Protein AF-A0A1I1L860-F1 (afdb_monomer)

Secondary structure (DSSP, 8-state):
--------------EEETTTTEEHHHHHHHHHHHHHH-TT----HHHHHHHTT---SS-TTHHHHHHHHHHHHHHHHHHHHTT------HHHHHHHHHHHHTTS---PPPGGG---

Foldseek 3Di:
DDDDPPPPPDPDQDQLDPVVRDTLVLLLVLLVVVCVVPVPDDDAPVVSCVVVVHDDDPCPSRVVSVVSNVVSNVVVVVVVVVVDDDDDDVVVVVVVVVVVCVPDPDPDDPPVPDDD

InterPro domains:
  IPR041854 BFD-like [2Fe-2S]-binding domain superfamily [G3DSA:1.10.10.1100] (14-73)

Radius of gyration: 25.39 Å; Cα contacts (8 Å, |Δi|>4): 67; chains: 1; bounding box: 38×59×68 Å

pLDDT: mean 81.11, std 16.95, range [39.91, 97.81]

Mean predicted aligned error: 13.41 Å

Solvent-accessible surface area (backbone atoms only — not comparable to full-atom values): 7535 Å² total; per-residue (Å²): 137,83,80,85,76,81,75,76,80,71,88,61,82,42,81,56,29,82,94,73,71,38,38,41,54,60,53,53,51,52,53,50,52,51,36,71,77,37,78,82,60,89,86,46,70,71,54,57,30,55,77,67,75,46,79,82,86,78,63,81,40,48,64,63,50,50,54,49,48,53,56,51,50,54,54,51,51,59,59,47,60,75,66,62,65,83,82,78,66,58,70,67,56,49,55,54,52,53,63,66,52,73,74,57,83,72,83,70,82,60,82,88,73,63,84,130

Structure (mmCIF, N/CA/C/O backbone):
data_AF-A0A1I1L860-F1
#
_entry.id   AF-A0A1I1L860-F1
#
loop_
_atom_site.group_PDB
_atom_site.id
_atom_site.type_symbol
_atom_site.label_atom_id
_atom_site.label_alt_id
_atom_site.label_comp_id
_atom_site.label_asym_id
_atom_site.label_entity_id
_atom_site.label_seq_id
_atom_site.pdbx_PDB_ins_code
_atom_site.Cartn_x
_atom_site.Cartn_y
_atom_site.Cartn_z
_atom_site.occupancy
_atom_site.B_iso_or_equiv
_atom_site.auth_seq_id
_atom_site.auth_comp_id
_atom_site.auth_asym_id
_atom_site.auth_atom_id
_atom_site.pdbx_PDB_model_num
ATOM 1 N N . MET A 1 1 ? -6.451 26.496 13.453 1.00 39.91 1 MET A N 1
ATOM 2 C CA . MET A 1 1 ? -7.399 25.728 12.616 1.00 39.91 1 MET A CA 1
ATOM 3 C C . MET A 1 1 ? -6.791 25.585 11.227 1.00 39.91 1 MET A C 1
ATOM 5 O O . MET A 1 1 ? -6.631 26.591 10.552 1.00 39.91 1 MET A O 1
ATOM 9 N N . ARG A 1 2 ? -6.335 24.386 10.844 1.00 43.66 2 ARG A N 1
ATOM 10 C CA . ARG A 1 2 ? -5.820 24.110 9.490 1.00 43.66 2 ARG A CA 1
ATOM 11 C C . ARG A 1 2 ? -6.997 23.696 8.598 1.00 43.66 2 ARG A C 1
ATOM 13 O O . ARG A 1 2 ? -7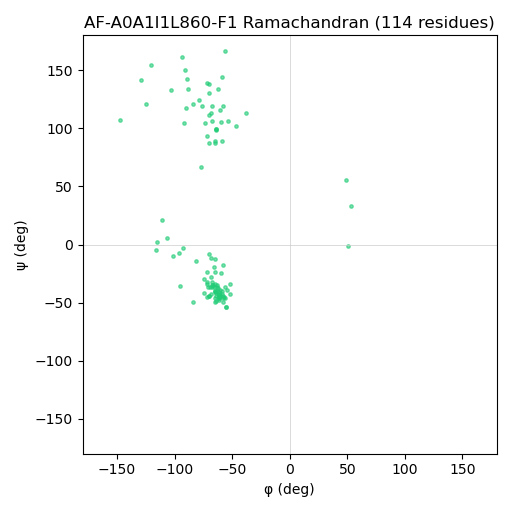.794 22.882 9.060 1.00 43.66 2 ARG A O 1
ATOM 20 N N . PRO A 1 3 ? -7.139 24.228 7.374 1.00 52.84 3 PRO A N 1
ATOM 21 C CA . PRO A 1 3 ? -8.227 23.824 6.498 1.00 52.84 3 PRO A CA 1
ATOM 22 C C . PRO A 1 3 ? -7.984 22.406 5.970 1.00 52.84 3 PRO A C 1
ATOM 24 O O . PRO A 1 3 ? -6.861 22.042 5.616 1.00 52.84 3 PRO A O 1
ATOM 27 N N . ALA A 1 4 ? -9.057 21.617 5.924 1.00 50.81 4 ALA A N 1
ATOM 28 C CA . ALA A 1 4 ? -9.110 20.325 5.259 1.00 50.81 4 ALA A CA 1
ATOM 29 C C . ALA A 1 4 ? -8.907 20.537 3.751 1.00 50.81 4 ALA A C 1
ATOM 31 O O . ALA A 1 4 ? -9.823 20.941 3.035 1.00 50.81 4 ALA A O 1
ATOM 32 N N . SER A 1 5 ? -7.682 20.319 3.271 1.00 51.16 5 SER A N 1
ATOM 33 C CA . SER A 1 5 ? -7.403 20.316 1.839 1.00 51.16 5 SER A CA 1
ATOM 34 C C . SER A 1 5 ? -7.976 19.032 1.253 1.00 51.16 5 SER A C 1
ATOM 36 O O .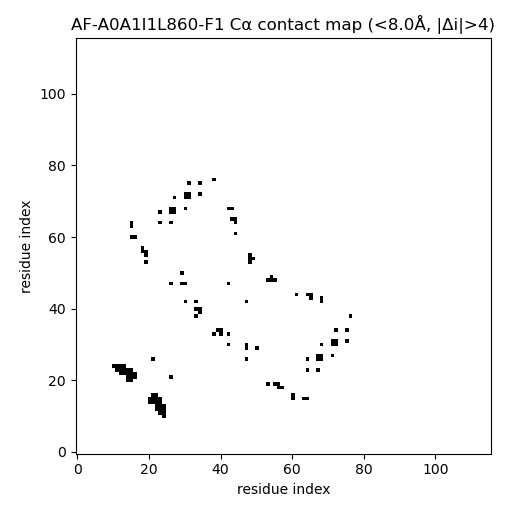 SER A 1 5 ? -7.453 17.941 1.469 1.00 51.16 5 SER A O 1
ATOM 38 N N . SER A 1 6 ? -9.100 19.170 0.555 1.00 52.22 6 SER A N 1
ATOM 39 C CA . SER A 1 6 ? -9.699 18.128 -0.270 1.00 52.22 6 SER A CA 1
ATOM 40 C C . SER A 1 6 ? -8.742 17.820 -1.426 1.00 52.22 6 SER A C 1
ATOM 42 O O . SER A 1 6 ? -8.784 18.451 -2.483 1.00 52.22 6 SER A O 1
ATOM 44 N N . ILE A 1 7 ? -7.824 16.876 -1.207 1.00 54.12 7 ILE A N 1
ATOM 45 C CA . ILE A 1 7 ? -6.970 16.338 -2.263 1.00 54.12 7 ILE A CA 1
ATOM 46 C C . ILE A 1 7 ? -7.872 15.466 -3.130 1.00 54.12 7 ILE A C 1
ATOM 48 O O . ILE A 1 7 ? -8.101 14.293 -2.852 1.00 54.12 7 ILE A O 1
ATOM 52 N N . LYS A 1 8 ? -8.420 16.056 -4.192 1.00 49.34 8 LYS A N 1
ATOM 53 C CA . LYS A 1 8 ? -8.981 15.285 -5.298 1.00 49.34 8 LYS A CA 1
ATOM 54 C C . LYS A 1 8 ? -7.846 14.439 -5.874 1.00 49.34 8 LYS A C 1
ATOM 56 O O . LYS A 1 8 ? -6.961 14.972 -6.539 1.00 49.34 8 LYS A O 1
ATOM 61 N N . THR A 1 9 ? -7.861 13.138 -5.601 1.00 51.72 9 THR A N 1
ATOM 62 C CA . THR A 1 9 ? -6.953 12.151 -6.192 1.00 51.72 9 THR A CA 1
ATOM 63 C C . THR A 1 9 ? -7.240 12.073 -7.690 1.00 51.72 9 THR A C 1
ATOM 65 O O . THR A 1 9 ? -8.080 11.303 -8.153 1.00 51.72 9 THR A O 1
ATOM 68 N N . SER A 1 10 ? -6.588 12.930 -8.473 1.00 53.66 10 SER A N 1
ATOM 69 C CA . SER A 1 10 ? -6.505 12.747 -9.914 1.00 53.66 10 SER A CA 1
ATOM 70 C C . SER A 1 10 ? -5.794 11.416 -10.149 1.00 53.66 10 SER A C 1
ATOM 72 O O . SER A 1 10 ? -4.642 11.241 -9.749 1.00 53.66 10 SER A O 1
ATOM 74 N N . ARG A 1 11 ? -6.509 10.453 -10.748 1.00 61.34 11 ARG A N 1
ATOM 75 C CA . ARG A 1 11 ? -5.956 9.167 -11.196 1.00 61.34 11 ARG A CA 1
ATOM 76 C C . ARG A 1 11 ? -4.842 9.453 -12.196 1.00 61.34 11 ARG A C 1
ATOM 78 O O . ARG A 1 11 ? -5.078 9.621 -13.388 1.00 61.34 11 ARG A O 1
ATOM 85 N N . THR A 1 12 ? -3.634 9.601 -11.683 1.00 60.22 12 THR A N 1
ATOM 86 C CA . THR A 1 12 ? -2.442 9.931 -12.446 1.00 60.22 12 THR A CA 1
ATOM 87 C C . THR A 1 12 ? -1.812 8.608 -12.822 1.00 60.22 12 THR A C 1
ATOM 89 O O . THR A 1 12 ? -1.249 7.917 -11.982 1.00 60.22 12 THR A O 1
ATOM 92 N N . ASN A 1 13 ? -1.965 8.225 -14.089 1.00 73.75 13 ASN A N 1
ATOM 93 C CA . ASN A 1 13 ? -1.367 7.023 -14.661 1.00 73.75 13 ASN A CA 1
ATOM 94 C C . ASN A 1 13 ? 0.124 7.284 -14.942 1.00 73.75 13 ASN A C 1
ATOM 96 O O . ASN A 1 13 ? 0.538 7.414 -16.092 1.00 73.75 13 ASN A O 1
ATOM 100 N N . MET A 1 14 ? 0.911 7.467 -13.880 1.00 88.44 14 MET A N 1
ATOM 101 C CA . MET A 1 14 ? 2.342 7.764 -13.952 1.00 88.44 14 MET A CA 1
ATOM 102 C C . MET A 1 14 ? 3.151 6.475 -13.961 1.00 88.44 14 MET A C 1
ATOM 104 O O . MET A 1 14 ? 2.829 5.518 -13.261 1.00 88.44 14 MET A O 1
ATOM 108 N N . LEU A 1 15 ? 4.228 6.448 -14.741 1.00 94.12 15 LEU A N 1
ATOM 109 C CA . LEU A 1 15 ? 5.146 5.318 -14.753 1.00 94.12 15 LEU A CA 1
ATOM 110 C C . LEU A 1 15 ? 6.036 5.361 -13.501 1.00 94.12 15 LEU A C 1
ATOM 112 O O . LEU A 1 15 ? 6.774 6.319 -13.295 1.00 94.12 15 LEU A O 1
ATOM 116 N N . VAL A 1 16 ? 5.964 4.322 -12.671 1.00 94.50 16 VAL A N 1
ATOM 117 C CA . VAL A 1 16 ? 6.700 4.219 -11.398 1.00 94.50 16 VAL A CA 1
ATOM 118 C C . VAL A 1 16 ? 8.001 3.440 -11.575 1.00 94.50 16 VAL A C 1
ATOM 120 O O . VAL A 1 16 ? 9.015 3.772 -10.961 1.00 94.50 16 VAL A O 1
ATOM 123 N N . CYS A 1 17 ? 7.998 2.413 -12.429 1.00 94.75 17 CYS A N 1
ATOM 124 C CA . CYS A 1 17 ? 9.174 1.595 -12.720 1.00 94.75 17 CYS A CA 1
ATOM 125 C C . CYS A 1 17 ? 9.472 1.564 -14.218 1.00 94.75 17 CYS A C 1
ATOM 127 O O . CYS A 1 17 ? 8.676 1.038 -14.994 1.00 94.75 17 CYS A O 1
ATOM 129 N N . GLN A 1 18 ? 10.668 2.011 -14.609 1.00 93.25 18 GLN A N 1
ATOM 130 C CA . GLN A 1 18 ? 11.147 1.915 -15.990 1.00 93.25 18 GLN A CA 1
ATOM 131 C C . GLN A 1 18 ? 11.558 0.489 -16.383 1.00 93.25 18 GLN A C 1
ATOM 133 O O . GLN A 1 18 ? 11.212 0.019 -17.459 1.00 93.25 18 GLN A O 1
ATOM 138 N N . CYS A 1 19 ? 12.250 -0.248 -15.509 1.00 94.31 19 CYS A N 1
ATOM 139 C CA . CYS A 1 19 ? 12.796 -1.570 -15.855 1.00 94.31 19 CYS A CA 1
ATOM 140 C C . CYS A 1 19 ? 11.732 -2.654 -16.078 1.00 94.31 19 CYS A C 1
ATOM 142 O O . CYS A 1 19 ? 11.977 -3.639 -16.783 1.00 94.31 19 CYS A O 1
ATOM 144 N N . ASN A 1 20 ? 10.585 -2.498 -15.423 1.00 92.19 20 ASN A N 1
ATOM 145 C CA . ASN A 1 20 ? 9.462 -3.417 -15.513 1.00 92.19 20 ASN A CA 1
ATOM 146 C C . ASN A 1 20 ? 8.231 -2.765 -16.142 1.00 92.19 20 ASN A C 1
ATOM 148 O O . ASN A 1 20 ? 7.234 -3.458 -16.225 1.00 92.19 20 ASN A O 1
ATOM 152 N N . MET A 1 21 ? 8.279 -1.498 -16.576 1.00 93.81 21 MET A N 1
ATOM 153 C CA . MET A 1 21 ? 7.127 -0.769 -17.131 1.00 93.81 21 MET A CA 1
ATOM 154 C C . MET A 1 21 ? 5.880 -0.900 -16.241 1.00 93.81 21 MET A C 1
ATOM 156 O O . MET A 1 21 ? 4.856 -1.406 -16.684 1.00 93.81 21 MET A O 1
ATOM 160 N N . ILE A 1 22 ? 6.018 -0.525 -14.963 1.00 94.81 22 ILE A N 1
ATOM 161 C CA . ILE A 1 22 ? 4.928 -0.591 -13.972 1.00 94.81 22 ILE A CA 1
ATOM 162 C C . ILE A 1 22 ? 4.370 0.814 -13.754 1.00 94.81 22 ILE A C 1
ATOM 164 O O . ILE A 1 22 ? 5.149 1.754 -13.543 1.00 94.81 22 ILE A O 1
ATOM 168 N N . THR A 1 23 ? 3.049 0.960 -13.771 1.00 95.50 23 THR A N 1
ATOM 169 C CA . THR A 1 23 ? 2.357 2.226 -13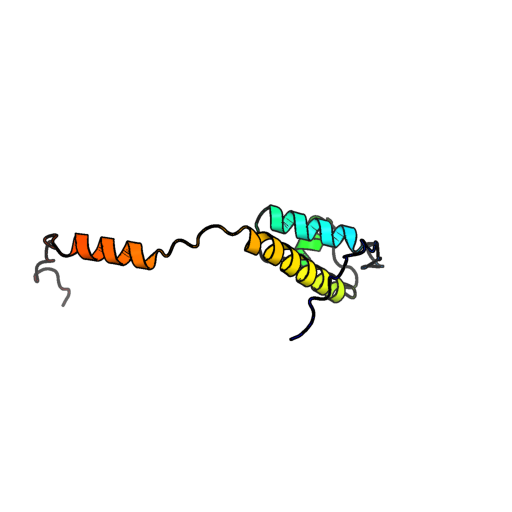.499 1.00 95.50 23 THR A CA 1
ATOM 170 C C . THR A 1 23 ? 1.950 2.358 -12.031 1.00 95.50 23 THR A C 1
ATOM 172 O O . THR A 1 23 ? 1.847 1.386 -11.285 1.00 95.50 23 THR A O 1
ATOM 175 N N . SER A 1 24 ? 1.682 3.587 -11.599 1.00 95.62 24 SER A N 1
ATOM 176 C CA . SER A 1 24 ? 1.109 3.880 -10.283 1.00 95.62 24 SER A CA 1
ATOM 177 C C . SER A 1 24 ? -0.243 3.205 -10.091 1.00 95.62 24 SER A C 1
ATOM 179 O O . SER A 1 24 ? -0.486 2.655 -9.027 1.00 95.62 24 SER A O 1
ATOM 181 N N . SER A 1 25 ? -1.090 3.188 -11.122 1.00 94.50 25 SER A N 1
ATOM 182 C CA . SER A 1 25 ? -2.413 2.559 -11.081 1.00 94.50 25 SER A CA 1
ATOM 183 C C . SER A 1 25 ? -2.342 1.048 -10.851 1.00 94.50 25 SER A C 1
ATOM 185 O O . SER A 1 25 ? -3.129 0.522 -10.072 1.00 94.50 25 SER A O 1
ATOM 187 N N . GLU A 1 26 ? -1.383 0.349 -11.468 1.00 95.56 26 GLU A N 1
ATOM 188 C CA . GLU A 1 26 ? -1.155 -1.080 -11.221 1.00 95.56 26 GLU A CA 1
ATOM 189 C C . GLU A 1 26 ? -0.791 -1.337 -9.755 1.00 95.56 26 GLU A C 1
ATOM 191 O O . GLU A 1 26 ? -1.366 -2.220 -9.121 1.00 95.56 26 GLU A O 1
ATOM 196 N N . VAL A 1 27 ? 0.120 -0.532 -9.196 1.00 96.25 27 VAL A N 1
ATOM 197 C CA . VAL A 1 27 ? 0.514 -0.632 -7.783 1.00 96.25 27 VAL A CA 1
ATOM 198 C C . VAL A 1 27 ? -0.671 -0.324 -6.868 1.00 96.25 27 VAL A C 1
ATOM 200 O O . VAL A 1 27 ? -0.947 -1.096 -5.956 1.00 96.25 27 VAL A O 1
ATOM 203 N N . GLU A 1 28 ? -1.394 0.771 -7.112 1.00 96.50 28 GLU A N 1
ATOM 204 C CA . GLU A 1 28 ? -2.556 1.177 -6.313 1.00 96.50 28 GLU A CA 1
ATOM 205 C C . GLU A 1 28 ? -3.640 0.098 -6.286 1.00 96.50 28 GLU A C 1
ATOM 207 O O . GLU A 1 28 ? -4.132 -0.241 -5.211 1.00 96.50 28 GLU A O 1
ATOM 212 N N . ASN A 1 29 ? -3.976 -0.474 -7.445 1.00 97.06 29 ASN A N 1
ATOM 213 C CA . ASN A 1 29 ? -4.985 -1.525 -7.550 1.00 97.06 29 ASN A CA 1
ATOM 214 C C . ASN A 1 29 ? -4.585 -2.765 -6.747 1.00 97.06 29 ASN A C 1
ATOM 216 O O . ASN A 1 29 ? -5.384 -3.260 -5.959 1.00 97.06 29 ASN A O 1
ATOM 220 N N . ILE A 1 30 ? -3.334 -3.215 -6.873 1.00 97.56 30 ILE A N 1
ATOM 221 C CA . ILE A 1 30 ? -2.834 -4.370 -6.117 1.00 97.56 30 ILE A CA 1
ATOM 222 C C . ILE A 1 30 ? -2.879 -4.106 -4.614 1.00 97.56 30 ILE A C 1
ATOM 224 O O . ILE A 1 30 ? -3.320 -4.962 -3.853 1.00 97.56 30 ILE A O 1
ATOM 228 N N . VAL A 1 31 ? -2.445 -2.925 -4.164 1.00 97.69 31 VAL A N 1
ATOM 229 C CA . VAL A 1 31 ? -2.496 -2.572 -2.738 1.00 97.69 31 VAL A CA 1
ATOM 230 C C . VAL A 1 31 ? -3.941 -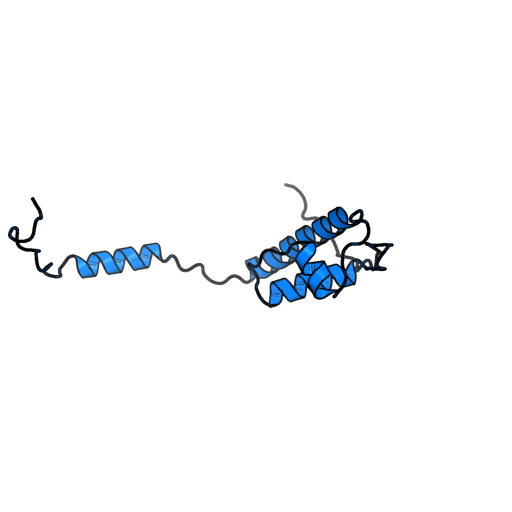2.570 -2.236 1.00 97.69 31 VAL A C 1
ATOM 232 O O . VAL A 1 31 ? -4.214 -3.133 -1.179 1.00 97.69 31 VAL A O 1
ATOM 235 N N . LEU A 1 32 ? -4.876 -1.995 -2.997 1.00 97.12 32 LEU A N 1
ATOM 236 C CA . LEU A 1 32 ? -6.297 -2.010 -2.649 1.00 97.12 32 LEU A CA 1
ATOM 237 C C . LEU A 1 32 ? -6.859 -3.430 -2.587 1.00 97.12 32 LEU A C 1
ATOM 239 O O . LEU A 1 32 ? -7.609 -3.737 -1.667 1.00 97.12 32 LEU A O 1
ATOM 243 N N . ASP A 1 33 ? -6.509 -4.296 -3.530 1.00 97.81 33 ASP A N 1
ATOM 244 C CA . ASP A 1 33 ? -7.009 -5.669 -3.557 1.00 97.81 33 ASP A CA 1
ATOM 245 C C . ASP A 1 33 ? -6.442 -6.502 -2.398 1.00 97.81 33 ASP A C 1
ATOM 247 O O . ASP A 1 33 ? -7.185 -7.253 -1.764 1.00 97.81 33 ASP A O 1
ATOM 251 N N . LEU A 1 34 ? -5.176 -6.282 -2.024 1.00 97.19 34 LEU A N 1
ATOM 252 C CA . LEU A 1 34 ? -4.584 -6.865 -0.818 1.00 97.19 34 LEU A CA 1
ATOM 253 C C . LEU A 1 34 ? -5.319 -6.424 0.458 1.00 97.19 34 LEU A C 1
ATOM 255 O O . LEU A 1 34 ? -5.584 -7.260 1.319 1.00 97.19 34 LEU A O 1
ATOM 259 N N . LEU A 1 35 ? -5.664 -5.138 0.576 1.00 96.56 35 LEU A N 1
ATOM 260 C CA . LEU A 1 35 ? -6.370 -4.592 1.743 1.00 96.56 35 LEU A CA 1
ATOM 261 C C . LEU A 1 35 ? -7.855 -4.977 1.791 1.00 96.56 35 LEU A C 1
ATOM 263 O O . LEU A 1 35 ? -8.423 -5.099 2.874 1.00 96.56 35 LEU A O 1
ATOM 267 N N . LYS A 1 36 ? -8.501 -5.180 0.638 1.00 95.62 36 LYS A N 1
ATOM 268 C CA . LYS A 1 36 ? -9.865 -5.731 0.574 1.00 95.62 36 LYS A CA 1
ATOM 269 C C . LYS A 1 36 ? -9.899 -7.190 1.021 1.00 95.62 36 LYS A C 1
ATOM 271 O O . LYS A 1 36 ? -10.877 -7.601 1.636 1.00 95.62 36 LYS A O 1
ATOM 276 N N . ALA A 1 37 ? -8.863 -7.964 0.690 1.00 96.06 37 ALA A N 1
ATOM 277 C CA . ALA A 1 37 ? -8.748 -9.357 1.110 1.00 96.06 37 ALA A CA 1
ATOM 278 C C . ALA A 1 37 ? -8.471 -9.480 2.617 1.00 96.06 37 ALA A C 1
ATOM 280 O O . ALA A 1 37 ? -9.098 -10.297 3.288 1.00 96.06 37 ALA A O 1
ATOM 281 N N . ASP A 1 38 ? -7.563 -8.658 3.149 1.00 95.44 38 ASP A N 1
ATOM 282 C CA . ASP A 1 38 ? -7.292 -8.545 4.584 1.00 95.44 38 ASP A CA 1
ATOM 283 C C . ASP A 1 38 ? -6.881 -7.099 4.946 1.00 95.44 38 ASP A C 1
ATOM 285 O O . ASP A 1 38 ? -5.751 -6.686 4.655 1.00 95.44 38 ASP A O 1
ATOM 289 N N . PRO A 1 39 ? -7.767 -6.325 5.611 1.00 94.19 39 PRO A N 1
ATOM 290 C CA . PRO A 1 39 ? -7.521 -4.925 5.959 1.00 94.19 39 PRO A CA 1
ATOM 291 C C . PRO A 1 39 ? -6.300 -4.673 6.843 1.00 94.19 39 PRO A C 1
ATOM 293 O O . PRO A 1 39 ? -5.783 -3.558 6.839 1.00 94.19 39 PRO A O 1
ATOM 296 N N . TRP A 1 40 ? -5.852 -5.661 7.621 1.00 93.69 40 TRP A N 1
ATOM 297 C CA . TRP A 1 40 ? -4.773 -5.495 8.605 1.00 93.69 40 TRP A CA 1
ATOM 298 C C . TRP A 1 40 ? -3.461 -6.142 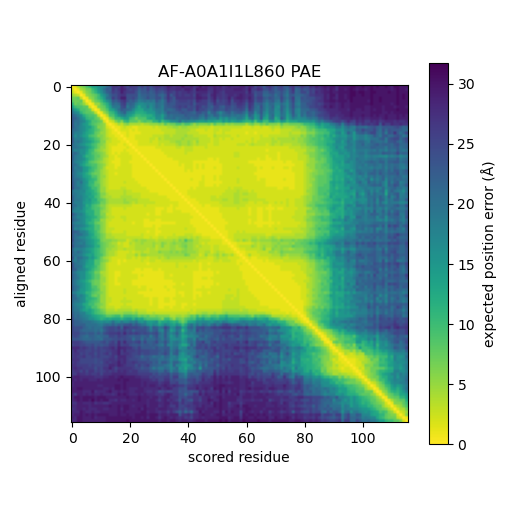8.166 1.00 93.69 40 TRP A C 1
ATOM 300 O O . TRP A 1 40 ? -2.480 -6.156 8.914 1.00 93.69 40 TRP A O 1
ATOM 310 N N . GLN A 1 41 ? -3.422 -6.660 6.943 1.00 95.00 41 GLN A N 1
ATOM 311 C CA . GLN A 1 41 ? -2.241 -7.301 6.408 1.00 95.00 41 GLN A CA 1
ATOM 312 C C . GLN A 1 41 ? -1.127 -6.290 6.126 1.00 95.00 41 GLN A C 1
ATOM 314 O O . GLN A 1 41 ? -1.338 -5.241 5.517 1.00 95.00 41 GLN A O 1
ATOM 319 N N . LEU A 1 42 ? 0.106 -6.659 6.473 1.00 95.62 42 LEU A N 1
ATOM 320 C CA . LEU A 1 42 ? 1.282 -5.870 6.128 1.00 95.62 42 LEU A CA 1
ATOM 321 C C . LEU A 1 42 ? 1.536 -5.901 4.610 1.00 95.62 42 LEU A C 1
ATOM 323 O O . LEU A 1 42 ? 1.912 -6.932 4.042 1.00 95.62 42 LEU A O 1
ATOM 327 N N . VAL A 1 43 ? 1.374 -4.752 3.956 1.00 97.62 43 VAL A N 1
ATOM 328 C CA . VAL A 1 43 ? 1.693 -4.572 2.536 1.00 97.62 43 VAL A CA 1
ATOM 329 C C . VAL A 1 43 ? 3.148 -4.123 2.396 1.00 97.62 43 VAL A C 1
ATOM 331 O O . VAL A 1 43 ? 3.530 -3.052 2.857 1.00 97.62 43 VAL A O 1
ATOM 334 N N . VAL A 1 44 ? 3.970 -4.943 1.740 1.00 96.94 44 VAL A N 1
ATOM 335 C CA . VAL A 1 44 ? 5.387 -4.652 1.459 1.00 96.94 44 VAL A CA 1
ATOM 336 C C . VAL A 1 44 ? 5.661 -4.657 -0.045 1.00 96.94 44 VAL A C 1
ATOM 338 O O . VAL A 1 44 ? 4.989 -5.395 -0.772 1.00 96.94 44 VAL A O 1
ATOM 341 N N . PRO A 1 45 ? 6.692 -3.936 -0.534 1.00 96.19 45 PRO A N 1
ATOM 342 C CA . PRO A 1 45 ? 7.049 -3.937 -1.953 1.00 96.19 45 PRO A CA 1
ATOM 343 C C . PRO A 1 45 ? 7.224 -5.346 -2.520 1.00 96.19 45 PRO A C 1
ATOM 345 O O . PRO A 1 45 ? 6.710 -5.646 -3.590 1.00 96.19 45 PRO A O 1
ATOM 348 N N . ALA A 1 46 ? 7.880 -6.244 -1.777 1.00 95.06 46 ALA A N 1
ATOM 349 C CA . ALA A 1 46 ? 8.070 -7.631 -2.196 1.00 95.06 46 ALA A CA 1
ATOM 350 C C . ALA A 1 46 ? 6.744 -8.353 -2.499 1.00 95.06 46 ALA A C 1
ATOM 352 O O . ALA A 1 46 ? 6.683 -9.130 -3.449 1.00 95.06 46 ALA A O 1
ATOM 353 N N . LYS A 1 47 ? 5.682 -8.060 -1.738 1.00 96.38 47 LYS A N 1
ATOM 354 C CA . LYS A 1 47 ? 4.355 -8.643 -1.948 1.00 96.38 47 LYS A CA 1
ATOM 355 C C . LYS A 1 47 ? 3.695 -8.069 -3.198 1.00 96.38 47 LYS A C 1
ATOM 357 O O . LYS A 1 47 ? 3.236 -8.835 -4.030 1.00 96.38 47 LYS A O 1
ATOM 362 N N . VAL A 1 48 ? 3.758 -6.748 -3.384 1.00 96.94 48 VAL A N 1
ATOM 363 C CA . VAL A 1 48 ? 3.256 -6.076 -4.599 1.00 96.94 48 VAL A CA 1
ATOM 364 C C . VAL A 1 48 ? 3.933 -6.625 -5.861 1.00 96.94 48 VAL A C 1
ATOM 366 O O . VAL A 1 48 ? 3.268 -6.944 -6.841 1.00 96.94 48 VAL A O 1
ATOM 369 N N . TYR A 1 49 ? 5.258 -6.786 -5.837 1.00 95.75 49 TYR A N 1
ATOM 370 C CA . TYR A 1 49 ? 6.006 -7.401 -6.939 1.00 95.75 49 TYR A CA 1
ATOM 371 C C . TYR A 1 49 ? 5.617 -8.871 -7.171 1.00 95.75 49 TYR A C 1
ATOM 373 O O . TYR A 1 49 ? 5.541 -9.309 -8.320 1.00 95.75 49 TYR A O 1
ATOM 381 N N . GLY A 1 50 ? 5.334 -9.610 -6.093 1.00 95.62 50 GLY A N 1
ATOM 382 C CA . GLY A 1 50 ? 4.795 -10.968 -6.150 1.00 95.62 50 GLY A CA 1
ATOM 383 C C . GLY A 1 50 ? 3.469 -11.040 -6.906 1.00 95.62 50 GLY A C 1
ATOM 384 O O . GLY A 1 50 ? 3.363 -11.820 -7.847 1.00 95.62 50 GLY A O 1
ATOM 385 N N . GLU A 1 51 ? 2.514 -10.168 -6.574 1.00 96.69 51 GLU A N 1
ATOM 386 C CA . GLU A 1 51 ? 1.213 -10.086 -7.263 1.00 96.69 51 GLU A CA 1
ATOM 387 C C . GLU A 1 51 ? 1.357 -9.695 -8.745 1.00 96.69 51 GLU A C 1
ATOM 389 O O . GLU A 1 51 ? 0.658 -10.214 -9.614 1.00 96.69 51 GLU A O 1
ATOM 394 N N . LEU A 1 52 ? 2.336 -8.843 -9.078 1.00 93.31 52 LEU A N 1
ATOM 395 C CA . LEU A 1 52 ? 2.671 -8.502 -10.468 1.00 93.31 52 LEU A CA 1
ATOM 396 C C . LEU A 1 52 ? 3.331 -9.652 -11.248 1.00 93.31 52 LEU A C 1
ATOM 398 O O . LEU A 1 52 ? 3.566 -9.504 -12.449 1.00 93.31 52 LEU A O 1
ATOM 402 N N . ASN A 1 53 ? 3.683 -10.765 -10.593 1.00 93.81 53 ASN A N 1
ATOM 403 C CA . ASN A 1 53 ? 4.504 -11.844 -11.151 1.00 93.81 53 ASN A CA 1
ATOM 404 C C . ASN A 1 53 ? 5.839 -11.339 -11.738 1.00 93.81 53 ASN A C 1
ATOM 406 O O . ASN A 1 53 ? 6.357 -11.865 -12.726 1.00 93.81 53 ASN A O 1
ATOM 410 N N . ARG A 1 54 ? 6.415 -10.286 -11.141 1.00 90.62 54 ARG A N 1
ATOM 411 C CA . ARG A 1 54 ? 7.661 -9.645 -11.594 1.00 90.62 54 ARG A CA 1
ATOM 412 C C . ARG A 1 54 ? 8.632 -9.512 -10.432 1.00 90.62 54 ARG A C 1
ATOM 414 O O . ARG A 1 54 ? 8.253 -9.150 -9.329 1.00 90.62 54 ARG A O 1
ATOM 421 N N . ARG A 1 55 ? 9.927 -9.719 -10.679 1.00 90.50 55 ARG A N 1
ATOM 422 C CA . ARG A 1 55 ? 10.976 -9.407 -9.692 1.00 90.50 55 ARG A CA 1
ATOM 423 C C . ARG A 1 55 ? 11.489 -7.980 -9.877 1.00 90.50 55 ARG A C 1
ATOM 425 O O . ARG A 1 55 ? 11.509 -7.454 -10.993 1.00 90.50 55 ARG A O 1
ATOM 432 N N . ALA A 1 56 ? 11.939 -7.355 -8.792 1.00 89.19 56 ALA A N 1
ATOM 433 C CA . ALA A 1 56 ? 12.622 -6.067 -8.864 1.00 89.19 56 ALA A CA 1
ATOM 434 C C . ALA A 1 56 ? 13.981 -6.235 -9.572 1.00 89.19 56 ALA A C 1
ATOM 436 O O . ALA A 1 56 ? 14.826 -6.991 -9.103 1.00 89.19 56 ALA A O 1
ATOM 437 N N . LYS A 1 57 ? 14.184 -5.544 -10.705 1.00 91.00 57 LYS A N 1
ATOM 438 C CA . LYS A 1 57 ? 15.429 -5.636 -11.497 1.00 91.00 57 LYS A CA 1
ATOM 439 C C . LYS A 1 57 ? 16.543 -4.721 -10.979 1.00 91.00 57 LYS A C 1
ATOM 441 O O . LYS A 1 57 ? 17.664 -5.173 -10.808 1.00 91.00 57 LYS A O 1
ATOM 446 N N . CYS A 1 58 ? 16.235 -3.443 -10.746 1.00 93.56 58 CYS A N 1
ATOM 447 C CA . CYS A 1 58 ? 17.209 -2.421 -10.328 1.00 93.56 58 CYS A CA 1
ATOM 448 C C . CYS A 1 58 ? 16.946 -1.831 -8.935 1.00 93.56 58 CYS A C 1
ATOM 450 O O . CYS A 1 58 ? 17.696 -0.961 -8.514 1.00 93.56 58 CYS A O 1
ATOM 452 N N . SER A 1 59 ? 15.828 -2.213 -8.299 1.00 91.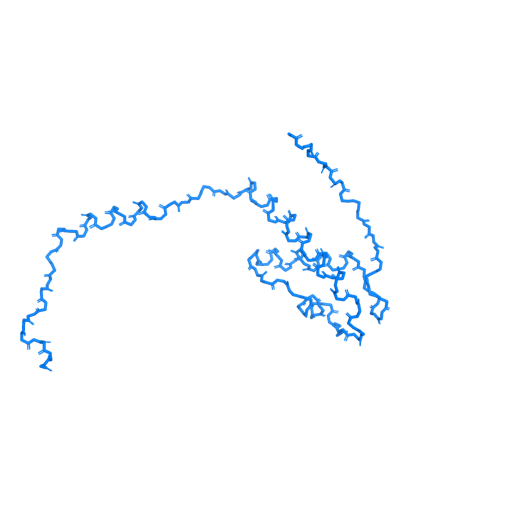12 59 SER A N 1
ATOM 453 C CA . SER A 1 59 ? 15.291 -1.694 -7.022 1.00 91.12 59 SER A CA 1
ATOM 454 C C . SER A 1 59 ? 15.146 -0.165 -6.861 1.00 91.12 59 SER A C 1
ATOM 456 O O . SER A 1 59 ? 14.568 0.271 -5.870 1.00 91.12 59 SER A O 1
ATOM 458 N N . GLY A 1 60 ? 15.525 0.663 -7.839 1.00 94.19 60 GLY A N 1
ATOM 459 C CA . GLY A 1 60 ? 15.472 2.130 -7.728 1.00 94.19 60 GLY A CA 1
ATOM 460 C C . GLY A 1 60 ? 14.069 2.742 -7.607 1.00 94.19 60 GLY A C 1
ATOM 461 O O . GLY A 1 60 ? 13.920 3.856 -7.126 1.00 94.19 60 GLY A O 1
ATOM 462 N N . CYS A 1 61 ? 13.023 2.013 -7.999 1.00 94.50 61 CYS A N 1
ATOM 463 C CA . CYS A 1 61 ? 11.625 2.452 -7.889 1.00 94.50 61 CYS A CA 1
ATOM 464 C C . CYS A 1 61 ? 10.938 2.010 -6.588 1.00 94.50 61 CYS A C 1
ATOM 466 O O . CYS A 1 61 ? 9.781 2.355 -6.367 1.00 94.50 61 CYS A O 1
ATOM 468 N N . VAL A 1 62 ? 11.619 1.241 -5.730 1.00 95.00 62 VAL A N 1
ATOM 469 C CA . VAL A 1 62 ? 11.040 0.737 -4.475 1.00 95.00 62 VAL A CA 1
ATOM 470 C C . VAL A 1 62 ? 10.564 1.865 -3.548 1.00 95.00 62 VAL A C 1
ATOM 472 O O . VA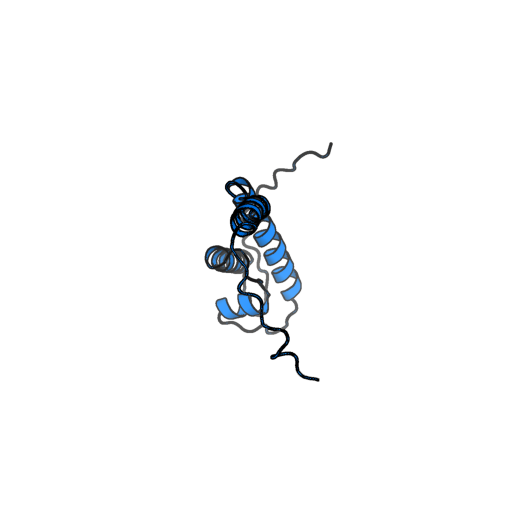L A 1 62 ? 9.448 1.729 -3.052 1.00 95.00 62 VAL A O 1
ATOM 475 N N . PRO A 1 63 ? 11.297 2.983 -3.351 1.00 95.75 63 PRO A N 1
ATOM 476 C CA . PRO A 1 63 ? 10.810 4.092 -2.523 1.00 95.75 63 PRO A CA 1
ATOM 477 C C . PRO A 1 63 ? 9.470 4.658 -3.013 1.00 95.75 63 PRO A C 1
ATOM 479 O O . PRO A 1 63 ? 8.534 4.775 -2.234 1.00 95.75 63 PRO A O 1
ATOM 482 N N . ASN A 1 64 ? 9.322 4.865 -4.325 1.00 94.56 64 ASN A N 1
ATOM 483 C CA . ASN A 1 64 ? 8.067 5.345 -4.913 1.00 94.56 64 ASN A CA 1
ATOM 484 C C . ASN A 1 64 ? 6.909 4.356 -4.695 1.00 94.56 64 ASN A C 1
ATOM 486 O O . ASN A 1 64 ? 5.770 4.762 -4.481 1.00 94.56 64 ASN A O 1
ATOM 490 N N . VAL A 1 65 ? 7.186 3.048 -4.756 1.00 95.69 65 VAL A N 1
ATOM 491 C CA . VAL A 1 65 ? 6.188 2.010 -4.445 1.00 95.69 65 VAL A CA 1
ATOM 492 C C . VAL A 1 65 ? 5.784 2.077 -2.971 1.00 95.69 65 VAL A C 1
ATOM 494 O O . VAL A 1 65 ? 4.598 1.965 -2.676 1.00 95.69 65 VAL A O 1
ATOM 497 N N . VAL A 1 66 ? 6.732 2.293 -2.053 1.00 97.44 66 VAL A N 1
ATOM 498 C CA . VAL A 1 66 ? 6.442 2.473 -0.620 1.00 97.44 66 VAL A CA 1
ATOM 499 C C . VAL A 1 66 ? 5.558 3.698 -0.388 1.00 97.44 66 VAL A C 1
ATOM 501 O O . VAL A 1 66 ? 4.560 3.581 0.317 1.00 97.44 66 VAL A O 1
ATOM 504 N N . ASP A 1 67 ? 5.847 4.829 -1.033 1.00 97.06 67 ASP A N 1
ATOM 505 C CA . ASP A 1 67 ? 5.030 6.044 -0.909 1.00 97.06 67 ASP A CA 1
ATOM 506 C C . ASP A 1 67 ? 3.583 5.816 -1.374 1.00 97.06 67 ASP A C 1
ATOM 508 O O . ASP A 1 67 ? 2.631 6.294 -0.752 1.00 97.06 67 ASP A O 1
ATOM 512 N N . ILE A 1 68 ? 3.402 5.050 -2.457 1.00 96.25 68 ILE A N 1
ATOM 513 C CA . ILE A 1 68 ? 2.072 4.652 -2.935 1.00 96.25 68 ILE A CA 1
ATOM 514 C C . ILE A 1 68 ? 1.384 3.751 -1.908 1.00 96.25 68 ILE A C 1
ATOM 516 O O . ILE A 1 68 ? 0.216 3.987 -1.605 1.00 96.25 68 ILE A O 1
ATOM 520 N N . ILE A 1 69 ? 2.089 2.754 -1.359 1.00 97.19 69 ILE A N 1
ATOM 521 C CA . ILE A 1 69 ? 1.542 1.857 -0.331 1.00 97.19 69 ILE A CA 1
ATOM 522 C C . ILE A 1 69 ? 1.030 2.677 0.853 1.00 97.19 69 ILE A C 1
ATOM 524 O O . ILE A 1 69 ? -0.147 2.554 1.179 1.00 97.19 69 ILE A O 1
ATOM 528 N N . VAL A 1 70 ? 1.865 3.550 1.433 1.00 97.06 70 VAL A N 1
ATOM 529 C CA . VAL A 1 70 ? 1.495 4.394 2.584 1.00 97.06 70 VAL A CA 1
ATOM 530 C C . VAL A 1 70 ? 0.246 5.213 2.267 1.00 97.06 70 VAL A C 1
ATO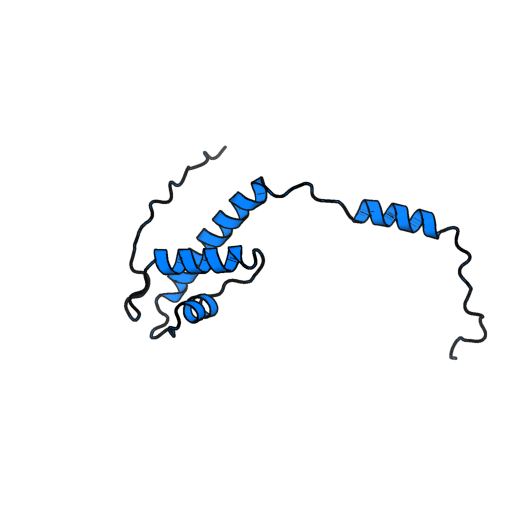M 532 O O . VAL A 1 70 ? -0.765 5.082 2.960 1.00 97.06 70 VAL A O 1
ATOM 535 N N . ARG A 1 71 ? 0.258 5.967 1.160 1.00 96.19 71 ARG A N 1
ATOM 536 C CA . ARG A 1 71 ? -0.878 6.804 0.747 1.00 96.19 71 ARG A CA 1
ATOM 537 C C . ARG A 1 71 ? -2.170 5.999 0.592 1.00 96.19 71 ARG A C 1
ATOM 539 O O . ARG A 1 71 ? -3.229 6.442 1.030 1.00 96.19 71 ARG A O 1
ATOM 546 N N . VAL A 1 72 ? -2.112 4.848 -0.077 1.00 96.19 72 VAL A N 1
ATOM 547 C CA . VAL A 1 72 ? -3.297 4.013 -0.322 1.00 96.19 72 VAL A CA 1
ATOM 548 C C . VAL A 1 72 ? -3.803 3.398 0.979 1.00 96.19 72 VAL A C 1
ATO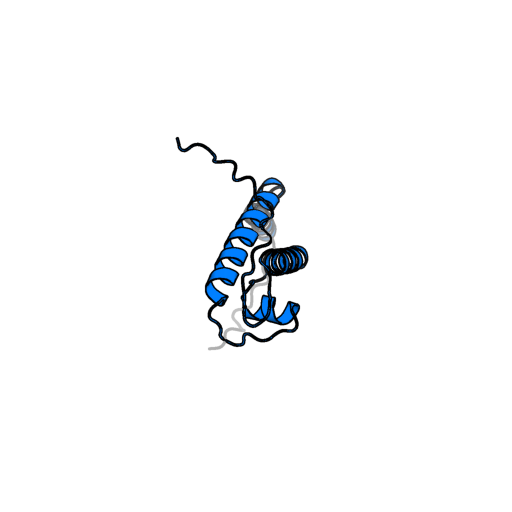M 550 O O . VAL A 1 72 ? -5.008 3.424 1.211 1.00 96.19 72 VAL A O 1
ATOM 553 N N . THR A 1 73 ? -2.910 2.904 1.842 1.00 96.44 73 THR A N 1
ATOM 554 C CA . THR A 1 73 ? -3.291 2.345 3.147 1.00 96.44 73 THR A CA 1
ATOM 555 C C . THR A 1 73 ? -3.965 3.386 4.039 1.00 96.44 73 THR A C 1
ATOM 557 O O . THR A 1 73 ? -5.059 3.136 4.537 1.00 96.44 73 THR A O 1
ATOM 560 N N . GLU A 1 74 ? -3.397 4.591 4.161 1.00 94.88 74 GLU A N 1
ATOM 561 C CA . GLU A 1 74 ? -3.984 5.678 4.956 1.00 94.88 74 GLU A CA 1
ATOM 562 C C . GLU A 1 74 ? -5.366 6.090 4.425 1.00 94.88 74 GLU A C 1
ATOM 564 O O . GLU A 1 74 ? -6.322 6.249 5.190 1.00 94.88 74 GLU A O 1
ATOM 569 N N . ASN A 1 75 ? -5.505 6.214 3.102 1.00 93.94 75 ASN A N 1
ATOM 570 C CA . ASN A 1 75 ? -6.786 6.530 2.470 1.00 93.94 75 ASN A CA 1
ATOM 571 C C . ASN A 1 75 ? -7.825 5.417 2.669 1.00 93.94 75 ASN A C 1
ATOM 573 O O . ASN A 1 75 ? -8.991 5.708 2.921 1.00 93.94 75 ASN A O 1
ATOM 577 N N . TYR A 1 76 ? -7.418 4.151 2.577 1.00 94.62 76 TYR A N 1
ATOM 578 C CA . TYR A 1 76 ? -8.305 3.011 2.782 1.00 94.62 76 TYR A CA 1
ATOM 579 C C . TYR A 1 76 ? -8.820 2.948 4.225 1.00 94.62 76 TYR A C 1
ATOM 581 O O . TYR A 1 76 ? -10.027 2.865 4.457 1.00 94.62 76 TYR A O 1
ATOM 589 N N . HIS A 1 77 ? -7.922 3.048 5.210 1.00 92.69 77 HIS A N 1
ATOM 590 C CA . HIS A 1 77 ? -8.302 2.966 6.621 1.00 92.69 77 HIS A CA 1
ATOM 591 C C . HIS A 1 77 ? -9.055 4.200 7.109 1.00 92.69 77 HIS A C 1
ATOM 593 O O . HIS A 1 77 ? -9.938 4.058 7.947 1.00 92.69 77 HIS A O 1
ATOM 599 N N . SER A 1 78 ? -8.776 5.394 6.579 1.00 89.94 78 SER A N 1
ATOM 600 C CA . SER A 1 78 ? -9.556 6.594 6.922 1.00 89.94 78 SER A CA 1
ATOM 601 C C . SER A 1 78 ? -11.001 6.523 6.425 1.00 89.94 78 SER A C 1
ATOM 603 O O . SER A 1 78 ? -11.899 6.974 7.130 1.00 89.94 78 SER A O 1
ATOM 605 N N . GLN A 1 79 ? -11.247 5.915 5.260 1.00 87.56 79 GLN A N 1
ATOM 606 C CA . GLN A 1 79 ? -12.603 5.673 4.756 1.00 87.56 79 GLN A CA 1
ATOM 607 C C . GLN A 1 79 ? -13.328 4.602 5.582 1.00 87.56 79 GLN A C 1
ATOM 609 O O . GLN A 1 79 ? -14.467 4.810 5.982 1.00 87.56 79 GLN A O 1
ATOM 614 N N . GLN A 1 80 ? -12.648 3.501 5.914 1.00 81.31 80 GLN A N 1
ATOM 615 C CA . GLN A 1 80 ? -13.196 2.415 6.741 1.00 81.31 80 GLN A CA 1
ATOM 616 C C . GLN A 1 80 ? -13.444 2.833 8.201 1.00 81.31 80 GLN A C 1
ATOM 618 O O . GLN A 1 80 ? -14.411 2.396 8.813 1.00 81.31 80 GLN A O 1
ATOM 623 N N . ALA A 1 81 ? -12.609 3.701 8.780 1.00 70.88 81 ALA A N 1
ATOM 624 C CA . ALA A 1 81 ? -12.784 4.190 10.151 1.00 70.88 81 ALA A CA 1
ATOM 625 C C . ALA A 1 81 ? -14.062 5.025 10.333 1.00 70.88 81 ALA A C 1
ATOM 627 O O . ALA A 1 81 ? -14.582 5.102 11.443 1.00 70.88 81 ALA A O 1
ATOM 628 N N . LEU A 1 82 ? -14.584 5.624 9.259 1.00 59.47 82 LEU A N 1
ATOM 629 C CA . LEU A 1 82 ? -15.892 6.286 9.273 1.00 59.47 82 LEU A CA 1
ATOM 630 C C . LEU A 1 82 ? -17.050 5.277 9.346 1.00 59.47 82 LEU A C 1
ATOM 632 O O . LEU A 1 82 ? -18.131 5.631 9.810 1.00 59.47 82 LEU A O 1
ATOM 636 N N . GLU A 1 83 ? -16.821 4.034 8.919 1.00 58.59 83 GLU A N 1
ATOM 637 C CA . GLU A 1 83 ? -17.803 2.942 8.910 1.00 58.59 83 GLU A CA 1
ATOM 638 C C . GLU A 1 83 ? -17.621 1.950 10.071 1.00 58.59 83 GLU A C 1
ATOM 640 O O . GLU A 1 83 ? -18.486 1.102 10.297 1.00 58.59 83 GLU A O 1
ATOM 645 N N . ALA A 1 84 ? -16.518 2.043 10.822 1.00 58.50 84 ALA A N 1
ATOM 646 C CA . ALA A 1 84 ? -16.202 1.137 11.918 1.00 58.50 84 ALA A CA 1
ATOM 647 C C . ALA A 1 84 ? -17.246 1.267 13.040 1.00 58.50 84 ALA A C 1
ATOM 649 O O . ALA A 1 84 ? -17.216 2.186 13.860 1.00 58.50 84 ALA A O 1
ATOM 650 N N . GLY A 1 85 ? -18.190 0.324 13.028 1.00 62.06 85 GLY A N 1
ATOM 651 C CA . GLY A 1 85 ? -19.266 0.181 13.998 1.00 62.06 85 GLY A CA 1
ATOM 652 C C . GLY A 1 85 ? -18.786 0.056 15.444 1.00 62.06 85 GLY A C 1
ATOM 653 O O . GLY A 1 85 ? -17.607 -0.152 15.730 1.00 62.06 85 GLY A O 1
ATOM 654 N N . GLU A 1 86 ? -19.750 0.207 16.352 1.00 57.72 86 GLU A N 1
ATOM 655 C CA . GLU A 1 86 ? -19.578 0.346 17.797 1.00 57.72 86 GLU A CA 1
ATOM 656 C C . GLU A 1 86 ? -18.464 -0.536 18.384 1.00 57.72 86 GLU A C 1
ATOM 658 O O . GLU A 1 86 ? -18.546 -1.766 18.407 1.00 57.72 86 GLU A O 1
ATOM 663 N N . VAL A 1 87 ? -17.407 0.114 18.880 1.00 66.00 87 VAL A N 1
ATOM 664 C CA . VAL A 1 87 ? -16.291 -0.542 19.564 1.00 66.00 87 VAL A CA 1
ATOM 665 C C . VAL A 1 87 ? -16.823 -1.186 20.845 1.00 66.00 87 VAL A C 1
ATOM 667 O O . VAL A 1 87 ? -17.004 -0.521 21.867 1.00 66.00 87 VAL A O 1
ATOM 670 N N . VAL A 1 88 ? -17.078 -2.495 20.813 1.00 65.62 88 VAL A N 1
ATOM 671 C CA . VAL A 1 88 ? -17.533 -3.223 22.000 1.00 65.62 88 VAL A CA 1
ATOM 672 C C . VAL A 1 88 ? -16.386 -3.315 23.007 1.00 65.62 88 VAL A C 1
ATOM 674 O O . VAL A 1 88 ? -15.398 -4.026 22.820 1.00 65.62 88 VAL A O 1
ATOM 677 N N . SER A 1 89 ? -16.539 -2.607 24.125 1.00 68.88 89 SER A N 1
ATOM 678 C CA . SER A 1 89 ? -15.639 -2.665 25.277 1.00 68.88 89 SER A CA 1
ATOM 679 C C . SER A 1 89 ? -15.774 -4.009 26.011 1.00 68.88 89 SER A C 1
ATOM 681 O O . SER A 1 89 ? -16.522 -4.154 26.982 1.00 68.88 89 SER A O 1
ATOM 683 N N . LEU A 1 90 ? -15.003 -5.007 25.573 1.00 67.50 90 LEU A N 1
ATOM 684 C CA . LEU A 1 90 ? -14.852 -6.305 26.247 1.00 67.50 90 LEU A CA 1
ATOM 685 C C . LEU A 1 90 ? -14.474 -6.229 27.746 1.00 67.50 90 LEU A C 1
ATOM 687 O O . LEU A 1 90 ? -14.966 -7.078 28.497 1.00 67.50 90 LEU A O 1
ATOM 691 N N . PRO A 1 91 ? -13.681 -5.248 28.241 1.00 69.00 91 PRO A N 1
ATOM 692 C CA . PRO A 1 91 ? -13.375 -5.138 29.672 1.00 69.00 91 PRO A CA 1
ATOM 693 C C . PRO A 1 91 ? -14.627 -5.078 30.557 1.00 69.00 91 PRO A C 1
ATOM 695 O O . PRO A 1 91 ? -14.695 -5.748 31.587 1.00 69.00 91 PRO A O 1
ATOM 698 N N . SER A 1 92 ? -15.664 -4.366 30.107 1.00 65.81 92 SER A N 1
ATOM 699 C CA . SER A 1 92 ? -16.923 -4.240 30.849 1.00 65.81 92 SER A CA 1
ATOM 700 C C . SER A 1 92 ? -17.708 -5.560 30.945 1.00 65.81 92 SER A C 1
ATOM 702 O O . SER A 1 92 ? -18.355 -5.837 31.959 1.00 65.81 92 SER A O 1
ATOM 704 N N . GLY A 1 93 ? -17.618 -6.416 29.921 1.00 70.25 93 GLY A N 1
ATOM 705 C CA . GLY A 1 93 ? -18.172 -7.772 29.945 1.00 70.25 93 GLY A CA 1
ATOM 706 C C . GLY A 1 93 ? -17.393 -8.702 30.878 1.00 70.25 93 GLY A C 1
ATOM 707 O O . GLY A 1 93 ? -17.987 -9.509 31.597 1.00 70.25 93 GLY A O 1
ATOM 708 N N . LEU A 1 94 ? -16.068 -8.542 30.929 1.00 79.19 94 LEU A N 1
ATOM 709 C CA . LEU A 1 94 ? -15.184 -9.347 31.770 1.00 79.19 94 LEU A CA 1
ATOM 710 C C . LEU A 1 94 ? -15.446 -9.120 33.267 1.00 79.19 94 LEU A C 1
ATOM 712 O O . LEU A 1 94 ? -15.467 -10.074 34.047 1.00 79.19 94 LEU A O 1
ATOM 716 N N . ASP A 1 95 ? -15.700 -7.874 33.669 1.00 79.81 95 ASP A N 1
ATOM 717 C CA . ASP A 1 95 ? -16.019 -7.533 35.059 1.00 79.81 95 ASP A CA 1
ATOM 718 C C . ASP A 1 95 ? -17.350 -8.140 35.521 1.00 79.81 95 ASP A C 1
ATOM 720 O O . ASP A 1 95 ? -17.465 -8.600 36.663 1.00 79.81 95 ASP A O 1
ATOM 724 N N . LYS A 1 96 ? -18.350 -8.213 34.629 1.00 78.00 96 LYS A N 1
ATOM 725 C CA . LYS A 1 96 ? -19.618 -8.910 34.904 1.00 78.00 96 LYS A CA 1
ATOM 726 C C . LYS A 1 96 ? -19.393 -10.409 35.119 1.00 78.00 96 LYS A C 1
ATOM 728 O O . LYS A 1 96 ? -19.912 -10.962 36.088 1.00 78.00 96 LYS A O 1
ATOM 733 N N . LEU A 1 97 ? -18.572 -11.045 34.282 1.00 76.56 97 LEU A N 1
ATOM 734 C CA . LEU A 1 97 ? -18.253 -12.472 34.398 1.00 76.56 97 LEU A CA 1
ATOM 735 C C . LEU A 1 97 ? -17.505 -12.792 35.705 1.00 76.56 97 LEU A C 1
ATOM 737 O O . LEU A 1 97 ? -17.821 -13.763 36.393 1.00 76.56 97 LEU A O 1
ATOM 741 N N . LYS A 1 98 ? -16.543 -11.941 36.089 1.00 78.94 98 LYS A N 1
ATOM 742 C CA . LYS A 1 98 ? -15.794 -12.077 37.350 1.00 78.94 98 LYS A CA 1
ATOM 743 C C . LYS A 1 98 ? -16.705 -11.990 38.576 1.00 78.94 98 LYS A C 1
ATOM 745 O O . LYS A 1 98 ? -16.538 -12.781 39.503 1.00 78.94 98 LYS A O 1
ATOM 750 N N . LYS A 1 99 ? -17.685 -11.076 38.573 1.00 75.56 99 LYS A N 1
ATOM 751 C CA . LYS A 1 99 ? -18.693 -10.960 39.645 1.00 75.56 99 LYS A CA 1
ATOM 752 C C . LYS A 1 99 ? -19.606 -12.186 39.735 1.00 75.56 99 LYS A C 1
ATOM 754 O O . LYS A 1 99 ? -20.002 -12.564 40.829 1.00 75.56 99 LYS A O 1
ATOM 759 N N . GLN A 1 100 ? -19.926 -12.830 38.614 1.00 70.69 100 GLN A N 1
ATOM 760 C CA . GLN A 1 100 ? -20.732 -14.057 38.616 1.00 70.69 100 GLN A CA 1
ATOM 761 C C . GLN A 1 100 ? -19.954 -15.266 39.166 1.00 70.69 100 GLN A C 1
ATOM 763 O O . GLN A 1 100 ? -20.524 -16.115 39.846 1.00 70.69 100 GLN A O 1
ATOM 768 N N . GLN A 1 101 ? -18.640 -15.331 38.933 1.00 63.06 101 GLN A N 1
ATOM 769 C CA . GLN A 1 101 ? -17.796 -16.442 39.391 1.00 63.06 101 GLN A CA 1
ATOM 770 C C . GLN A 1 101 ? -17.343 -16.342 40.858 1.00 63.06 101 GLN A C 1
ATOM 772 O O . GLN A 1 101 ? -16.878 -17.338 41.412 1.00 63.06 101 GLN A O 1
ATOM 777 N N . SER A 1 102 ? -17.480 -15.188 41.522 1.00 60.22 102 SER A N 1
ATOM 778 C CA . SER A 1 102 ? -17.044 -15.023 42.921 1.00 60.22 102 SER A CA 1
ATOM 779 C C . SER A 1 102 ? -17.876 -15.812 43.942 1.00 60.22 102 SER A C 1
ATOM 781 O O . SER A 1 102 ? -17.456 -15.930 45.089 1.00 60.22 102 SER A O 1
ATOM 783 N N . GLY A 1 103 ? -19.028 -16.365 43.543 1.00 60.38 103 GLY A N 1
ATOM 784 C CA . GLY A 1 103 ? -19.877 -17.220 44.384 1.00 60.38 103 GLY A CA 1
ATOM 785 C C . GLY A 1 103 ? -19.672 -18.730 44.199 1.00 60.38 103 GLY A C 1
ATOM 786 O O . GLY A 1 103 ? -20.239 -19.516 44.955 1.00 60.38 103 GLY A O 1
ATOM 787 N N . VAL A 1 104 ? -18.877 -19.164 43.214 1.00 61.38 104 VAL A N 1
ATOM 788 C CA . VAL A 1 104 ? -18.654 -20.594 42.954 1.00 61.38 104 VAL A CA 1
ATOM 789 C C . VAL A 1 104 ? -17.641 -21.130 43.964 1.00 61.38 104 VAL A C 1
ATOM 791 O O . VAL A 1 104 ? -16.525 -20.612 44.068 1.00 61.38 104 VAL A O 1
ATOM 794 N N . ARG A 1 105 ? -18.010 -22.182 44.712 1.00 58.62 105 ARG A N 1
ATOM 795 C CA . ARG A 1 105 ? -17.071 -22.934 45.558 1.00 58.62 105 ARG A CA 1
ATOM 796 C C . ARG A 1 105 ? -15.897 -23.379 44.688 1.00 58.62 105 ARG A C 1
ATOM 798 O O . ARG A 1 105 ? -16.022 -24.295 43.884 1.00 58.62 105 ARG A O 1
ATOM 805 N N . ARG A 1 106 ? -14.745 -22.730 44.853 1.00 60.53 106 ARG A N 1
ATOM 806 C CA . ARG A 1 106 ? -13.487 -23.233 44.306 1.00 60.53 106 ARG A CA 1
ATOM 807 C C . ARG A 1 106 ? -13.158 -24.504 45.075 1.00 60.53 106 ARG A C 1
ATOM 809 O O . ARG A 1 106 ? -12.797 -24.411 46.248 1.00 60.53 106 ARG A O 1
ATOM 816 N N . GLU A 1 107 ? -13.323 -25.653 44.424 1.00 68.81 107 GLU A N 1
ATOM 817 C CA . GLU A 1 107 ? -12.750 -26.934 44.843 1.00 68.81 107 GLU A CA 1
ATOM 818 C C . GLU A 1 107 ? -11.277 -26.663 45.189 1.00 68.81 107 GLU A C 1
ATOM 820 O O . GLU A 1 107 ? -10.449 -26.378 44.316 1.00 68.81 107 GLU A O 1
ATOM 825 N N . ARG A 1 108 ? -10.959 -26.561 46.483 1.00 63.91 108 ARG A N 1
ATOM 826 C CA . ARG A 1 108 ? -9.602 -26.213 46.905 1.00 63.91 108 ARG A CA 1
ATOM 827 C C . ARG A 1 108 ? -8.723 -27.411 46.569 1.00 63.91 108 ARG A C 1
ATOM 829 O O . ARG A 1 108 ? -9.038 -28.519 46.988 1.00 63.91 108 ARG A O 1
ATOM 836 N N . ARG A 1 109 ? -7.590 -27.198 45.890 1.00 62.12 109 ARG A N 1
ATOM 837 C CA . ARG A 1 109 ? -6.523 -28.210 45.893 1.00 62.12 109 ARG A CA 1
ATOM 838 C C . ARG A 1 109 ? -6.132 -28.452 47.348 1.00 62.12 109 ARG A C 1
ATOM 840 O O . ARG A 1 109 ? -5.731 -27.508 48.034 1.00 62.12 109 ARG A O 1
ATOM 847 N N . SER A 1 110 ? -6.301 -29.685 47.815 1.00 61.59 110 SER A N 1
ATOM 848 C CA . SER A 1 110 ? -5.881 -30.083 49.151 1.00 61.59 110 SER A CA 1
ATOM 849 C C . SER A 1 110 ? -4.380 -29.849 49.302 1.00 61.59 110 SER A C 1
ATOM 851 O O . SER A 1 110 ? -3.589 -29.999 48.366 1.00 61.59 110 SER A O 1
ATOM 853 N N . THR A 1 111 ? -3.981 -29.451 50.505 1.00 60.31 111 THR A N 1
ATOM 854 C CA . THR A 1 111 ? -2.584 -29.190 50.878 1.00 60.31 111 THR A CA 1
ATOM 855 C C . THR A 1 111 ? -1.674 -30.403 50.666 1.00 60.31 111 THR A C 1
ATOM 857 O O . THR A 1 111 ? -0.468 -30.225 50.536 1.00 60.31 111 THR A O 1
ATOM 860 N N . SER A 1 112 ? -2.250 -31.604 50.541 1.00 62.81 112 SER A N 1
ATOM 861 C CA . SER A 1 112 ? -1.568 -32.871 50.253 1.00 62.81 112 SER A CA 1
ATOM 862 C C . SER A 1 112 ? -0.903 -32.952 48.873 1.00 62.81 112 SER A C 1
ATOM 864 O O . SER A 1 112 ? -0.131 -33.874 48.643 1.00 62.81 112 SER A O 1
ATOM 866 N N . HIS A 1 113 ? -1.188 -32.025 47.949 1.00 62.66 113 HIS A N 1
ATOM 867 C CA . HIS A 1 113 ? -0.639 -32.034 46.583 1.00 62.66 113 HIS A CA 1
ATOM 868 C C . HIS A 1 113 ? 0.362 -30.903 46.303 1.00 62.66 113 HIS A C 1
ATOM 870 O O . HIS A 1 113 ? 0.569 -30.534 45.145 1.00 62.66 113 HIS A O 1
ATOM 876 N N . ARG A 1 114 ? 0.977 -30.314 47.335 1.00 65.25 114 ARG A N 1
ATOM 877 C CA . ARG A 1 114 ? 2.129 -29.424 47.128 1.00 65.25 114 ARG A CA 1
ATOM 878 C C . ARG A 1 114 ? 3.397 -30.272 47.031 1.00 65.25 114 ARG A C 1
ATOM 880 O O . ARG A 1 114 ? 3.697 -31.012 47.960 1.00 65.25 114 ARG A O 1
ATOM 887 N N . ALA A 1 115 ? 4.106 -30.176 45.905 1.00 61.72 115 ALA A N 1
ATOM 888 C CA . ALA A 1 115 ? 5.472 -30.680 45.803 1.00 61.72 115 ALA A CA 1
ATOM 889 C C . ALA A 1 115 ? 6.357 -29.905 46.795 1.00 61.72 115 ALA A C 1
ATOM 891 O O . ALA A 1 115 ? 6.196 -28.686 46.916 1.00 61.72 115 ALA A O 1
ATOM 892 N N . ALA A 1 116 ? 7.181 -30.649 47.535 1.00 62.06 116 ALA A N 1
ATOM 893 C CA . ALA A 1 116 ? 8.111 -30.145 48.543 1.00 62.06 116 ALA A CA 1
ATOM 894 C C . ALA A 1 116 ? 9.219 -29.282 47.928 1.00 62.06 116 ALA A C 1
ATOM 896 O O . ALA A 1 116 ? 9.621 -29.581 46.779 1.00 62.06 116 ALA A O 1
#

Organism: NCBI:txid728005

Sequence (116 aa):
MRPASSIKTSRTNMLVCQCNMITSSEVENIVLDLLKADPWQLVVPAKVYGELNRRAKCSGCVPNVVDIIVRVTENYHSQQALEAGEVVSLPSGLDKLKKQQSGVRRERRSTSHRAA